Protein AF-A0A892I7V9-F1 (afdb_monomer_lite)

Organism: NCBI:txid152500

Foldseek 3Di:
DDDDDPPPPDPPVVVVVVVVVVVVVVVVVVVVVVVLVVVLVVLLVPQDQVPQPDDPVLVVLLVVLVVVVDPVSVVVNVVSSVVSSVVVSVVVSVVVVVVPDFAPDQWAAEPVPGFIQGGHNYHHPDPVRCVVGDTDDD

Secondary structure (DSSP, 8-state):
-PPP------TTHHHHHHHHHHHHHHHHHHHHHHHHHHHHHHHHHH--GGG----HHHHHHHHHHHHHT-SHHHHHHHHHHHHHHHHHHHHHHHHHHHHHSPPSBS--BBTTT--B--SBS--BSSGGGGTTSPPPP-

InterPro domains:
  IPR013087 Zinc finger C2H2-type [PS00028] (110-132)

Radius of gyration: 28.46 Å; chains: 1; bounding box: 78×47×76 Å

Structure (mmCIF, N/CA/C/O backbone):
data_AF-A0A892I7V9-F1
#
_entry.id   AF-A0A892I7V9-F1
#
loop_
_atom_site.group_PDB
_atom_site.id
_atom_site.type_symbol
_atom_site.label_atom_id
_atom_site.label_alt_id
_atom_site.label_comp_id
_atom_site.label_asym_id
_atom_site.label_entity_id
_atom_site.label_seq_id
_atom_site.pdbx_PDB_ins_code
_atom_site.Cartn_x
_atom_site.Cartn_y
_atom_site.Cartn_z
_atom_site.occupancy
_atom_site.B_iso_or_equiv
_atom_site.auth_seq_id
_atom_site.auth_comp_id
_atom_site.auth_asym_id
_atom_site.auth_atom_id
_atom_site.pdbx_PDB_model_num
ATOM 1 N N . MET A 1 1 ? 59.730 9.208 -48.811 1.00 40.16 1 MET A N 1
ATOM 2 C CA . MET A 1 1 ? 59.243 8.598 -47.554 1.00 40.16 1 MET A CA 1
ATOM 3 C C . MET A 1 1 ? 57.831 9.091 -47.302 1.00 40.16 1 MET A C 1
ATOM 5 O O . MET A 1 1 ? 57.655 10.277 -47.070 1.00 40.16 1 MET A O 1
ATOM 9 N N . HIS A 1 2 ? 56.835 8.216 -47.424 1.00 43.16 2 HIS A N 1
ATOM 10 C CA . HIS A 1 2 ? 55.447 8.521 -47.080 1.00 43.16 2 HIS A CA 1
ATOM 11 C C . HIS A 1 2 ? 55.198 8.007 -45.660 1.00 43.16 2 HIS A C 1
ATOM 13 O O . HIS A 1 2 ? 55.342 6.812 -45.414 1.00 43.16 2 HIS A O 1
ATOM 19 N N . ILE A 1 3 ? 54.903 8.907 -44.724 1.00 46.28 3 ILE A N 1
ATOM 20 C CA . ILE A 1 3 ? 54.559 8.552 -43.343 1.00 46.28 3 ILE A CA 1
ATOM 21 C C . ILE A 1 3 ? 53.038 8.342 -43.310 1.00 46.28 3 ILE A C 1
ATOM 23 O O . ILE A 1 3 ? 52.314 9.286 -43.642 1.00 46.28 3 ILE A O 1
ATOM 27 N N . PRO A 1 4 ? 52.522 7.153 -42.945 1.00 52.97 4 PRO A N 1
ATOM 28 C CA . PRO A 1 4 ? 51.085 6.931 -42.885 1.00 52.97 4 PRO A CA 1
ATOM 29 C C . PRO A 1 4 ? 50.487 7.769 -41.756 1.00 52.97 4 PRO A C 1
ATOM 31 O O . PRO A 1 4 ? 50.973 7.765 -40.624 1.00 52.97 4 PRO A O 1
ATOM 34 N N . ARG A 1 5 ? 49.412 8.488 -42.070 1.00 54.00 5 ARG A N 1
ATOM 35 C CA . ARG A 1 5 ? 48.636 9.262 -41.104 1.00 54.00 5 ARG A CA 1
ATOM 36 C C . ARG A 1 5 ? 47.900 8.277 -40.197 1.00 54.00 5 ARG A C 1
ATOM 38 O O . ARG A 1 5 ? 46.954 7.626 -40.627 1.00 54.00 5 ARG A O 1
ATOM 45 N N . ILE A 1 6 ? 48.360 8.141 -38.957 1.00 56.09 6 ILE A N 1
ATOM 46 C CA . ILE A 1 6 ? 47.699 7.312 -37.948 1.00 56.09 6 ILE A CA 1
ATOM 47 C C . ILE A 1 6 ? 46.337 7.955 -37.671 1.00 56.09 6 ILE A C 1
ATOM 49 O O . ILE A 1 6 ? 46.258 9.087 -37.190 1.00 56.09 6 ILE A O 1
ATOM 53 N N . HIS A 1 7 ? 45.257 7.262 -38.025 1.00 53.88 7 HIS A N 1
ATOM 54 C CA . HIS A 1 7 ? 43.911 7.678 -37.663 1.00 53.88 7 HIS A CA 1
ATOM 55 C C . HIS A 1 7 ? 43.802 7.673 -36.135 1.00 53.88 7 HIS A C 1
ATOM 57 O O . HIS A 1 7 ? 43.807 6.624 -35.495 1.00 53.88 7 HIS A O 1
ATOM 63 N N . HIS A 1 8 ? 43.722 8.860 -35.535 1.00 52.09 8 HIS A N 1
ATOM 64 C CA . HIS A 1 8 ? 43.390 9.016 -34.124 1.00 52.09 8 HIS A CA 1
ATOM 65 C C . HIS A 1 8 ? 41.929 8.603 -33.917 1.00 52.09 8 HIS A C 1
ATOM 67 O O . HIS A 1 8 ? 41.016 9.425 -33.952 1.00 52.09 8 HIS A O 1
ATOM 73 N N . HIS A 1 9 ? 41.684 7.309 -33.738 1.00 54.84 9 HIS A N 1
ATOM 74 C CA . HIS A 1 9 ? 40.376 6.810 -33.345 1.00 54.84 9 HIS A CA 1
ATOM 75 C C . HIS A 1 9 ? 40.104 7.226 -31.892 1.00 54.84 9 HIS A C 1
ATOM 77 O O . HIS A 1 9 ? 40.608 6.600 -30.973 1.00 54.84 9 HIS A O 1
ATOM 83 N N . ASN A 1 10 ? 39.366 8.325 -31.698 1.00 58.69 10 ASN A N 1
ATOM 84 C CA . ASN A 1 10 ? 38.352 8.588 -30.660 1.00 58.69 10 ASN A CA 1
ATOM 85 C C . ASN A 1 10 ? 38.490 7.957 -29.251 1.00 58.69 10 ASN A C 1
ATOM 87 O O . ASN A 1 10 ? 37.482 7.691 -28.598 1.00 58.69 10 ASN A O 1
ATOM 91 N N . VAL A 1 11 ? 39.701 7.800 -28.714 1.00 56.53 11 VAL A N 1
ATOM 92 C CA . VAL A 1 11 ? 39.915 7.243 -27.363 1.00 56.53 11 VAL A CA 1
ATOM 93 C C . VAL A 1 11 ? 39.255 8.104 -26.275 1.00 56.53 11 VAL A C 1
ATOM 95 O O . VAL A 1 11 ? 38.862 7.576 -25.248 1.00 56.53 11 VAL A O 1
ATOM 98 N N . ARG A 1 12 ? 39.056 9.414 -26.508 1.00 57.50 12 ARG A N 1
ATOM 99 C CA . ARG A 1 12 ? 38.326 10.322 -25.596 1.00 57.50 12 ARG A CA 1
ATOM 100 C C . ARG A 1 12 ? 36.801 10.324 -25.771 1.00 57.50 12 ARG A C 1
ATOM 102 O O . ARG A 1 12 ? 36.102 10.715 -24.847 1.00 57.50 12 ARG A O 1
ATOM 109 N N . ALA A 1 13 ? 36.278 9.887 -26.919 1.00 59.03 13 ALA A N 1
ATOM 110 C CA . ALA A 1 13 ? 34.830 9.841 -27.156 1.00 59.03 13 ALA A CA 1
ATOM 111 C C . ALA A 1 13 ? 34.177 8.584 -26.557 1.00 59.03 13 ALA A C 1
ATOM 113 O O . ALA A 1 13 ? 32.976 8.574 -26.314 1.00 59.03 13 ALA A O 1
ATOM 114 N N . LEU A 1 14 ? 34.961 7.525 -26.329 1.00 62.78 14 LEU A N 1
ATOM 115 C CA . LEU A 1 14 ? 34.499 6.303 -25.668 1.00 62.78 14 LEU A CA 1
ATOM 116 C C . LEU A 1 14 ? 34.184 6.537 -24.175 1.00 62.78 14 LEU A C 1
ATOM 118 O O . LEU A 1 14 ? 33.061 6.220 -23.796 1.00 62.78 14 LEU A O 1
ATOM 122 N N . PRO A 1 15 ? 35.068 7.157 -23.361 1.00 66.00 15 PRO A N 1
ATOM 123 C CA . PRO A 1 15 ? 34.753 7.555 -21.988 1.00 66.00 15 PRO A CA 1
ATOM 124 C C . PRO A 1 15 ? 33.504 8.433 -21.899 1.00 66.00 15 PRO A C 1
ATOM 126 O O . PRO A 1 15 ? 32.559 8.064 -21.221 1.00 66.00 15 PRO A O 1
ATOM 129 N N . ALA A 1 16 ? 33.425 9.501 -22.702 1.00 68.00 16 ALA A N 1
ATOM 130 C CA . ALA A 1 16 ? 32.278 10.412 -22.680 1.00 68.00 16 ALA A CA 1
ATOM 131 C C . ALA A 1 16 ? 30.932 9.731 -23.015 1.00 68.00 16 ALA A C 1
ATOM 133 O O . ALA A 1 16 ? 29.892 10.137 -22.509 1.00 68.00 16 ALA A O 1
ATOM 134 N N . ARG A 1 17 ? 30.929 8.689 -23.861 1.00 68.50 17 ARG A N 1
ATOM 135 C CA . ARG A 1 17 ? 29.722 7.893 -24.158 1.00 68.50 17 ARG A CA 1
ATOM 136 C C . ARG A 1 17 ? 29.351 6.934 -23.032 1.00 68.50 17 ARG A C 1
ATOM 138 O O . ARG A 1 17 ? 28.169 6.686 -22.829 1.00 68.50 17 ARG A O 1
ATOM 145 N N . VAL A 1 18 ? 30.344 6.370 -22.347 1.00 71.75 18 VAL A N 1
ATOM 146 C CA . VAL A 1 18 ? 30.120 5.518 -21.171 1.00 71.75 18 VAL A CA 1
ATOM 147 C C . VAL A 1 18 ? 29.553 6.355 -20.028 1.00 71.75 18 VAL A C 1
ATOM 149 O O . VAL A 1 18 ? 28.564 5.939 -19.433 1.00 71.75 18 VAL A O 1
ATOM 152 N N . ASP A 1 19 ? 30.103 7.550 -19.803 1.00 79.00 19 ASP A N 1
ATOM 153 C CA . ASP A 1 19 ? 29.605 8.508 -18.812 1.00 79.00 19 ASP A CA 1
ATOM 154 C C . ASP A 1 19 ? 28.158 8.915 -19.138 1.00 79.00 19 ASP A C 1
ATOM 156 O O . ASP A 1 19 ? 27.270 8.762 -18.309 1.00 79.00 19 ASP A O 1
ATOM 160 N N . GLN A 1 20 ? 27.874 9.281 -20.396 1.00 82.25 20 GLN A N 1
ATOM 161 C CA . GLN A 1 20 ? 26.513 9.602 -20.839 1.00 82.25 20 GLN A CA 1
ATOM 162 C C . GLN A 1 20 ? 25.525 8.438 -20.650 1.00 82.25 20 GLN A C 1
ATOM 164 O O . GLN A 1 20 ? 24.371 8.656 -20.293 1.00 82.25 20 GLN A O 1
ATOM 169 N N . HIS A 1 21 ? 25.945 7.201 -20.921 1.00 85.31 21 HIS A N 1
ATOM 170 C CA . HIS A 1 21 ? 25.098 6.026 -20.719 1.00 85.31 21 HIS A CA 1
ATOM 171 C C . HIS A 1 21 ? 24.838 5.769 -19.229 1.00 85.31 21 HIS A C 1
ATOM 173 O O . HIS A 1 21 ? 23.719 5.429 -18.855 1.00 85.31 21 HIS A O 1
ATOM 179 N N . ALA A 1 22 ? 25.850 5.945 -18.376 1.00 85.50 22 ALA A N 1
ATOM 180 C CA . ALA A 1 22 ? 25.686 5.841 -16.930 1.00 85.50 22 ALA A CA 1
ATOM 181 C C . ALA A 1 22 ? 24.711 6.906 -16.403 1.00 85.50 22 ALA A C 1
ATOM 183 O O . ALA A 1 22 ? 23.792 6.562 -15.662 1.00 85.50 22 ALA A O 1
ATOM 184 N N . ASP A 1 23 ? 24.840 8.153 -16.862 1.00 90.81 23 ASP A N 1
ATOM 185 C CA . ASP A 1 23 ? 23.929 9.246 -16.508 1.00 90.81 23 ASP A CA 1
ATOM 186 C C . ASP A 1 23 ? 22.489 8.954 -16.952 1.00 90.81 23 ASP A C 1
ATOM 188 O O . ASP A 1 23 ? 21.545 9.177 -16.199 1.00 90.81 23 ASP A O 1
ATOM 192 N N . GLN A 1 24 ? 22.301 8.403 -18.156 1.00 90.00 24 GLN A N 1
ATOM 193 C CA . GLN A 1 24 ? 20.980 8.005 -18.657 1.00 90.00 24 GLN A CA 1
ATOM 194 C C . GLN A 1 24 ? 20.350 6.886 -17.826 1.00 90.00 24 GLN A C 1
ATOM 196 O O . GLN A 1 24 ? 19.151 6.925 -17.555 1.00 90.00 24 GLN A O 1
ATOM 201 N N . LEU A 1 25 ? 21.142 5.887 -17.426 1.00 91.38 25 LEU A N 1
ATOM 202 C CA . LEU A 1 25 ? 20.662 4.820 -16.553 1.00 91.38 25 LEU A CA 1
ATOM 203 C C . LEU A 1 25 ? 20.270 5.362 -15.178 1.00 91.38 25 LEU A C 1
ATOM 205 O O . LEU A 1 25 ? 19.233 4.964 -14.655 1.00 91.38 25 LEU A O 1
ATOM 209 N N . GLN A 1 26 ? 21.065 6.274 -14.616 1.00 92.00 26 GLN A N 1
ATOM 210 C CA . GLN A 1 26 ? 20.751 6.896 -13.334 1.00 92.00 26 GLN A CA 1
ATOM 211 C C . GLN A 1 26 ? 19.473 7.735 -13.423 1.00 92.00 26 GLN A C 1
ATOM 213 O O . GLN A 1 26 ? 18.574 7.543 -12.613 1.00 92.00 26 GLN A O 1
ATOM 218 N N . ALA A 1 27 ? 19.344 8.576 -14.453 1.00 94.06 27 ALA A N 1
ATOM 219 C CA . ALA A 1 27 ? 18.139 9.368 -14.681 1.00 94.06 27 ALA A CA 1
ATOM 220 C C . ALA A 1 27 ? 16.886 8.485 -14.797 1.00 94.06 27 ALA A C 1
ATOM 222 O O . ALA A 1 27 ? 15.870 8.778 -14.181 1.00 94.06 27 ALA A O 1
ATOM 223 N N . ALA A 1 28 ? 16.968 7.353 -15.505 1.00 93.38 28 ALA A N 1
ATOM 224 C CA . ALA A 1 28 ? 15.847 6.420 -15.615 1.00 93.38 28 ALA A CA 1
ATOM 225 C C . ALA A 1 28 ? 15.461 5.772 -14.270 1.00 93.38 28 ALA A C 1
ATOM 227 O O . ALA A 1 28 ? 14.284 5.496 -14.032 1.00 93.38 28 ALA A O 1
ATOM 228 N N . VAL A 1 29 ? 16.438 5.506 -13.395 1.00 93.81 29 VAL A N 1
ATOM 229 C CA . VAL A 1 29 ? 16.186 5.000 -12.036 1.00 93.81 29 VAL A CA 1
ATOM 230 C C . VAL A 1 29 ? 15.526 6.075 -11.176 1.00 93.81 29 VAL A C 1
ATOM 232 O O . VAL A 1 29 ? 14.552 5.776 -10.484 1.00 93.81 29 VAL A O 1
ATOM 235 N N . ASP A 1 30 ? 16.022 7.308 -11.245 1.00 95.44 30 ASP A N 1
ATOM 236 C CA . ASP A 1 30 ? 15.486 8.439 -10.489 1.00 95.44 30 ASP A CA 1
ATOM 237 C C . ASP A 1 30 ? 14.051 8.767 -10.935 1.00 95.44 30 ASP A C 1
ATOM 239 O O . ASP A 1 30 ? 13.162 8.901 -10.095 1.00 95.44 30 ASP A O 1
ATOM 243 N N . ASP A 1 31 ? 13.786 8.779 -12.245 1.00 96.38 31 ASP A N 1
ATOM 244 C CA . ASP A 1 31 ? 12.445 8.965 -12.814 1.00 96.38 31 ASP A CA 1
ATOM 245 C C . ASP A 1 31 ? 11.479 7.860 -12.354 1.00 96.38 31 ASP A C 1
ATOM 247 O O . ASP A 1 31 ? 10.328 8.127 -11.999 1.00 96.38 31 ASP A O 1
ATOM 251 N N . ALA A 1 32 ? 11.937 6.603 -12.317 1.00 92.88 32 ALA A N 1
ATOM 252 C CA . ALA A 1 32 ? 11.130 5.488 -11.826 1.00 92.88 32 ALA A CA 1
ATOM 253 C C . ALA A 1 32 ? 10.838 5.596 -10.319 1.00 92.88 32 ALA A C 1
ATOM 255 O O . ALA A 1 32 ? 9.742 5.232 -9.878 1.00 92.88 32 ALA A O 1
ATOM 256 N N . ALA A 1 33 ? 11.795 6.092 -9.528 1.00 94.50 33 ALA A N 1
ATOM 257 C CA . ALA A 1 33 ? 11.604 6.349 -8.104 1.00 94.50 33 ALA A CA 1
ATOM 258 C C . ALA A 1 33 ? 10.591 7.481 -7.883 1.00 94.50 33 ALA A C 1
ATOM 260 O O . ALA A 1 33 ? 9.648 7.310 -7.111 1.00 94.50 33 ALA A O 1
ATOM 261 N N . LEU A 1 34 ? 10.715 8.577 -8.635 1.00 96.81 34 LEU A N 1
ATOM 262 C CA . LEU A 1 34 ? 9.788 9.702 -8.572 1.00 96.81 34 LEU A CA 1
ATOM 263 C C . LEU A 1 34 ? 8.362 9.275 -8.941 1.00 96.81 34 LEU A C 1
ATOM 265 O O . LEU A 1 34 ? 7.430 9.535 -8.188 1.00 96.81 34 LEU A O 1
ATOM 269 N N . ALA A 1 35 ? 8.187 8.529 -10.036 1.00 94.62 35 ALA A N 1
ATOM 270 C CA . ALA A 1 35 ? 6.874 8.026 -10.446 1.00 94.62 35 ALA A CA 1
ATOM 271 C C . ALA A 1 35 ? 6.244 7.087 -9.398 1.00 94.62 35 ALA A C 1
ATOM 273 O O . ALA A 1 35 ? 5.024 7.070 -9.205 1.00 94.62 35 ALA A O 1
ATOM 274 N N . ARG A 1 36 ? 7.068 6.286 -8.705 1.00 95.12 36 ARG A N 1
ATOM 275 C CA . ARG A 1 36 ? 6.625 5.446 -7.584 1.00 95.12 36 ARG A CA 1
ATOM 276 C C . ARG A 1 36 ? 6.145 6.308 -6.417 1.00 95.12 36 ARG A C 1
ATOM 278 O O . ARG A 1 36 ? 5.095 5.996 -5.853 1.00 95.12 36 ARG A O 1
ATOM 285 N N . ASP A 1 37 ? 6.882 7.355 -6.069 1.00 96.81 37 ASP A N 1
ATOM 286 C CA . ASP A 1 37 ? 6.550 8.251 -4.962 1.00 96.81 37 ASP A CA 1
ATOM 287 C C . ASP A 1 37 ? 5.290 9.074 -5.255 1.00 96.81 37 ASP A C 1
ATOM 289 O O . ASP A 1 37 ? 4.366 9.048 -4.443 1.00 96.81 37 ASP A O 1
ATOM 293 N N . GLU A 1 38 ? 5.172 9.667 -6.447 1.00 97.75 38 GLU A N 1
ATOM 294 C CA . GLU A 1 38 ? 3.972 10.392 -6.897 1.00 97.75 38 GLU A CA 1
ATOM 295 C C . GLU A 1 38 ? 2.720 9.506 -6.840 1.00 97.75 38 GLU A C 1
ATOM 297 O O . GLU A 1 38 ? 1.655 9.904 -6.363 1.00 97.75 38 GLU A O 1
ATOM 302 N N . ARG A 1 39 ? 2.837 8.251 -7.287 1.00 97.00 39 ARG A N 1
ATOM 303 C CA . ARG A 1 39 ? 1.743 7.281 -7.192 1.00 97.00 39 ARG A CA 1
ATOM 304 C C . ARG A 1 39 ? 1.395 6.972 -5.735 1.00 97.00 39 ARG A C 1
ATOM 306 O O . ARG A 1 39 ? 0.213 6.865 -5.413 1.00 97.00 39 ARG A O 1
ATOM 313 N N . ASN A 1 40 ? 2.389 6.777 -4.871 1.00 97.44 40 ASN A N 1
ATOM 314 C CA . ASN A 1 40 ? 2.165 6.463 -3.460 1.00 97.44 40 ASN A CA 1
ATOM 315 C C . ASN A 1 40 ? 1.502 7.638 -2.722 1.00 97.44 40 ASN A C 1
ATOM 317 O O . ASN A 1 40 ? 0.589 7.412 -1.927 1.00 97.44 40 ASN A O 1
ATOM 321 N N . GLU A 1 41 ? 1.897 8.873 -3.029 1.00 97.25 41 GLU A N 1
ATOM 322 C CA . GLU A 1 41 ? 1.251 10.096 -2.543 1.00 97.25 41 GLU A CA 1
ATOM 323 C C . GLU A 1 41 ? -0.206 10.164 -3.015 1.00 97.25 41 GLU A C 1
ATOM 325 O O . GLU A 1 41 ? -1.121 10.257 -2.198 1.00 97.25 41 GLU A O 1
ATOM 330 N N . ALA A 1 42 ? -0.453 9.951 -4.309 1.00 96.69 42 ALA A N 1
ATOM 331 C CA . ALA A 1 42 ? -1.803 9.940 -4.865 1.00 96.69 42 ALA A CA 1
ATOM 332 C C . ALA A 1 42 ? -2.684 8.788 -4.331 1.00 96.69 42 ALA A C 1
ATOM 334 O O . ALA A 1 42 ? -3.916 8.850 -4.417 1.00 96.69 42 ALA A O 1
ATOM 335 N N . ILE A 1 43 ? -2.089 7.701 -3.826 1.00 95.44 43 ILE A N 1
ATOM 336 C CA . ILE A 1 43 ? -2.804 6.661 -3.072 1.00 95.44 43 ILE A CA 1
ATOM 337 C C . ILE A 1 43 ? -3.156 7.194 -1.684 1.00 95.44 43 ILE A C 1
ATOM 339 O O . ILE A 1 43 ? -4.317 7.094 -1.293 1.00 95.44 43 ILE A O 1
ATOM 343 N N . ALA A 1 44 ? -2.189 7.766 -0.962 1.00 95.00 44 ALA A N 1
ATOM 344 C CA . ALA A 1 44 ? -2.383 8.292 0.386 1.00 95.00 44 ALA A CA 1
ATOM 345 C C . ALA A 1 44 ? -3.470 9.377 0.441 1.00 95.00 44 ALA A C 1
ATOM 347 O O . ALA A 1 44 ? -4.344 9.312 1.301 1.00 95.00 44 ALA A O 1
ATOM 348 N N . GLU A 1 45 ? -3.483 10.306 -0.517 1.00 94.56 45 GLU A N 1
ATOM 349 C CA . GLU A 1 45 ? -4.495 11.368 -0.623 1.00 94.56 45 GLU A CA 1
ATOM 350 C C . GLU A 1 45 ? -5.919 10.837 -0.837 1.00 94.56 45 GLU A C 1
ATOM 352 O O . GLU A 1 45 ? -6.894 11.451 -0.405 1.00 94.56 45 GLU A O 1
ATOM 357 N N . ARG A 1 46 ? -6.056 9.690 -1.511 1.00 93.19 46 ARG A N 1
ATOM 358 C CA . ARG A 1 46 ? -7.356 9.074 -1.807 1.00 93.19 46 ARG A CA 1
ATOM 359 C C . ARG A 1 46 ? -7.876 8.183 -0.682 1.00 93.19 46 ARG A C 1
ATOM 361 O O . ARG A 1 46 ? -9.032 7.766 -0.751 1.00 93.19 46 ARG A O 1
ATOM 368 N N . VAL A 1 47 ? -7.055 7.832 0.310 1.00 93.19 47 VAL A N 1
ATOM 369 C CA . VAL A 1 47 ? -7.524 7.062 1.468 1.00 93.19 47 VAL A CA 1
ATOM 370 C C . VAL A 1 47 ? -8.158 8.016 2.469 1.00 93.19 47 VAL A C 1
ATOM 372 O O . VAL A 1 47 ? -7.485 8.766 3.170 1.00 93.19 47 VAL A O 1
ATOM 375 N N . THR A 1 48 ? -9.479 7.955 2.544 1.00 89.31 48 THR A N 1
ATOM 376 C CA . THR A 1 48 ? -10.294 8.756 3.453 1.00 89.31 48 THR A CA 1
ATOM 377 C C . THR A 1 48 ? -10.799 7.922 4.630 1.00 89.31 48 THR A C 1
ATOM 379 O O . THR A 1 48 ? -10.738 6.692 4.633 1.00 89.31 48 THR A O 1
ATOM 382 N N . PHE A 1 49 ? -11.280 8.598 5.674 1.00 84.81 49 PHE A N 1
ATOM 383 C CA . PHE A 1 49 ? -11.676 7.951 6.926 1.00 84.81 49 PHE A CA 1
ATOM 384 C C . PHE A 1 49 ? -12.890 7.013 6.783 1.00 84.81 49 PHE A C 1
ATOM 386 O O . PHE A 1 49 ? -12.993 6.016 7.492 1.00 84.81 49 PHE A O 1
ATOM 393 N N . ASP A 1 50 ? -13.798 7.307 5.852 1.00 85.44 50 ASP A N 1
ATOM 394 C CA . ASP A 1 50 ? -15.043 6.566 5.602 1.00 85.44 50 ASP A CA 1
ATOM 395 C C . ASP A 1 50 ? -14.833 5.172 4.996 1.00 85.44 50 ASP A C 1
ATOM 397 O O . ASP A 1 50 ? -15.716 4.322 5.093 1.00 85.44 50 ASP A O 1
ATOM 401 N N . VAL A 1 51 ? -13.661 4.914 4.412 1.00 85.06 51 VAL A N 1
ATOM 402 C CA . VAL A 1 51 ? -13.309 3.617 3.815 1.00 85.06 51 VAL A CA 1
ATOM 403 C C . VAL A 1 51 ? -12.356 2.800 4.688 1.00 85.06 51 VAL A C 1
ATOM 405 O O . VAL A 1 51 ? -11.853 1.767 4.241 1.00 85.06 51 VAL A O 1
ATOM 408 N N . LEU A 1 52 ? -12.073 3.252 5.916 1.00 91.19 52 LEU A N 1
ATOM 409 C CA . LEU A 1 52 ? -11.126 2.569 6.792 1.00 91.19 52 LEU A CA 1
ATOM 410 C C . LEU A 1 52 ? -11.700 1.253 7.339 1.00 91.19 52 LEU A C 1
ATOM 412 O O . LEU A 1 52 ? -12.791 1.241 7.916 1.00 91.19 52 LEU A O 1
ATOM 416 N N . PRO A 1 53 ? -10.954 0.141 7.219 1.00 92.38 53 PRO A N 1
ATOM 417 C CA . PRO A 1 53 ? -11.422 -1.175 7.629 1.00 92.38 53 PRO A CA 1
ATOM 418 C C . PRO A 1 53 ? -11.200 -1.403 9.131 1.00 92.38 53 PRO A C 1
ATOM 420 O O . PRO A 1 53 ? -10.358 -2.207 9.529 1.00 92.38 53 PRO A O 1
ATOM 423 N N . PHE A 1 54 ? -11.942 -0.690 9.981 1.00 93.69 54 PHE A N 1
ATOM 424 C CA . PHE A 1 54 ? -11.876 -0.912 11.426 1.00 93.69 54 PHE A CA 1
ATOM 425 C C . PHE A 1 54 ? -12.366 -2.314 11.802 1.00 93.69 54 PHE A C 1
ATOM 427 O O . PHE A 1 54 ? -13.425 -2.763 11.358 1.00 93.69 54 PHE A O 1
ATOM 434 N N . SER A 1 55 ? -11.620 -2.994 12.671 1.00 93.88 55 SER A N 1
ATOM 435 C CA . SER A 1 55 ? -12.059 -4.256 13.262 1.00 93.88 55 SER A CA 1
ATOM 436 C C . SER A 1 55 ? -13.180 -4.030 14.281 1.00 93.88 55 SER A C 1
ATOM 438 O O . SER A 1 55 ? -13.335 -2.942 14.841 1.00 93.88 55 SER A O 1
ATOM 440 N N . THR A 1 56 ? -13.943 -5.082 14.588 1.00 95.56 56 THR A N 1
ATOM 441 C CA . THR A 1 56 ? -14.981 -5.030 15.631 1.00 95.56 56 THR A CA 1
ATOM 442 C C . THR A 1 56 ? -14.416 -4.596 16.988 1.00 95.56 56 THR A C 1
ATOM 444 O O . THR A 1 56 ? -15.061 -3.840 17.710 1.00 95.56 56 THR A O 1
ATOM 447 N N . GLU A 1 57 ? -13.199 -5.029 17.321 1.00 94.38 57 GLU A N 1
ATOM 448 C CA . GLU A 1 57 ? -12.520 -4.645 18.562 1.00 94.38 57 GLU A CA 1
ATOM 449 C C . GLU A 1 57 ? -12.171 -3.154 18.577 1.00 94.38 57 GLU A C 1
ATOM 451 O O . GLU A 1 57 ? -12.451 -2.470 19.559 1.00 94.38 57 GLU A O 1
ATOM 456 N N . GLN A 1 58 ? -11.629 -2.623 17.477 1.00 94.31 58 GLN A N 1
ATOM 457 C CA . GLN A 1 58 ? -11.318 -1.196 17.362 1.00 94.31 58 GLN A CA 1
ATOM 458 C C . GLN A 1 58 ? -12.581 -0.341 17.473 1.00 94.31 58 GLN A C 1
ATOM 460 O O . GLN A 1 58 ? -12.581 0.655 18.190 1.00 94.31 58 GLN A O 1
ATOM 465 N N . ILE A 1 59 ? -13.677 -0.754 16.829 1.00 94.31 59 ILE A N 1
ATOM 466 C CA . ILE A 1 59 ? -14.970 -0.063 16.932 1.00 94.31 59 ILE A CA 1
ATOM 467 C C . ILE A 1 59 ? -15.456 -0.039 18.386 1.00 94.31 59 ILE A C 1
ATOM 469 O O . ILE A 1 59 ? -15.917 1.000 18.853 1.00 94.31 59 ILE A O 1
ATOM 473 N N . ALA A 1 60 ? -15.317 -1.143 19.125 1.00 94.44 60 ALA A N 1
ATOM 474 C CA . ALA A 1 60 ? -15.699 -1.195 20.534 1.00 94.44 60 ALA A CA 1
ATOM 475 C C . ALA A 1 60 ? -14.844 -0.265 21.416 1.00 94.44 60 ALA A C 1
ATOM 477 O O . ALA A 1 60 ? -15.386 0.396 22.303 1.00 94.44 60 ALA A O 1
ATOM 478 N N . VAL A 1 61 ? -13.533 -0.171 21.161 1.00 92.81 61 VAL A N 1
ATOM 479 C CA . VAL A 1 61 ? -12.651 0.788 21.853 1.00 92.81 61 VAL A CA 1
ATOM 480 C C . VAL A 1 61 ? -13.085 2.224 21.564 1.00 92.81 61 VAL A C 1
ATOM 482 O O . VAL A 1 61 ? -13.254 3.009 22.497 1.00 92.81 61 VAL A O 1
ATOM 485 N N . LEU A 1 62 ? -13.329 2.550 20.291 1.00 93.44 62 LEU A N 1
ATOM 486 C CA . LEU A 1 62 ? -13.768 3.878 19.865 1.00 93.44 62 LEU A CA 1
ATOM 487 C C . LEU A 1 62 ? -15.119 4.261 20.490 1.00 93.44 62 LEU A C 1
ATOM 489 O O . LEU A 1 62 ? -15.238 5.348 21.050 1.00 93.44 62 LEU A O 1
ATOM 493 N N . ASP A 1 63 ? -16.116 3.372 20.464 1.00 95.12 63 ASP A N 1
ATOM 494 C CA . ASP A 1 63 ? -17.427 3.609 21.091 1.00 95.12 63 ASP A CA 1
ATOM 495 C C . ASP A 1 63 ? -17.290 3.823 22.605 1.00 95.12 63 ASP A C 1
ATOM 497 O O . ASP A 1 63 ? -17.845 4.772 23.161 1.00 95.12 63 ASP A O 1
ATOM 501 N N . ALA A 1 64 ? -16.493 2.995 23.286 1.00 94.62 64 ALA A N 1
ATOM 502 C CA . ALA A 1 64 ? -16.284 3.126 24.723 1.00 94.62 64 ALA A CA 1
ATOM 503 C C . ALA A 1 64 ? -15.578 4.441 25.094 1.00 94.62 64 ALA A C 1
ATOM 505 O O . ALA A 1 64 ? -15.972 5.090 26.064 1.00 94.62 64 ALA A O 1
ATOM 506 N N . ALA A 1 65 ? -14.564 4.845 24.329 1.00 93.50 65 ALA A N 1
ATOM 507 C CA . ALA A 1 65 ? -13.858 6.114 24.490 1.00 93.50 65 ALA A CA 1
ATOM 508 C C . ALA A 1 65 ? -14.798 7.315 24.281 1.00 93.50 65 ALA A C 1
ATOM 510 O O . ALA A 1 65 ? -14.907 8.188 25.144 1.00 93.50 65 ALA A O 1
ATOM 511 N N . LEU A 1 66 ? -15.560 7.316 23.184 1.00 93.25 66 LEU A N 1
ATOM 512 C CA . LEU A 1 66 ? -16.499 8.393 22.863 1.00 93.25 66 LEU A CA 1
ATOM 513 C C . LEU A 1 66 ? -17.624 8.520 23.899 1.00 93.25 66 LEU A C 1
ATOM 515 O O . LEU A 1 66 ? -18.005 9.635 24.250 1.00 93.25 66 LEU A O 1
ATOM 519 N N . ARG A 1 67 ? -18.123 7.403 24.442 1.00 94.69 67 ARG A N 1
ATOM 520 C CA . ARG A 1 67 ? -19.149 7.413 25.502 1.00 94.69 67 ARG A CA 1
ATOM 521 C C . ARG A 1 67 ? -18.649 7.963 26.830 1.00 94.69 67 ARG A C 1
ATOM 523 O O . ARG A 1 67 ? -19.434 8.556 27.566 1.00 94.69 67 ARG A O 1
ATOM 530 N N . ARG A 1 68 ? -17.378 7.737 27.169 1.00 95.00 68 ARG A N 1
ATOM 531 C CA . ARG A 1 68 ? -16.774 8.297 28.388 1.00 95.00 68 ARG A CA 1
ATOM 532 C C . ARG A 1 68 ? -16.550 9.800 28.254 1.00 95.00 68 ARG A C 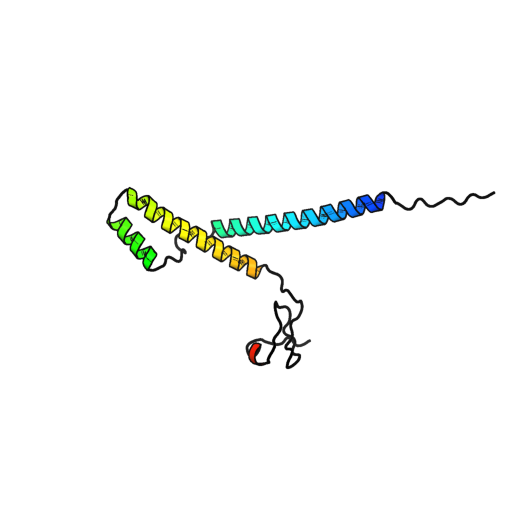1
ATOM 534 O O . ARG A 1 68 ? -16.692 10.508 29.247 1.00 95.00 68 ARG A O 1
ATOM 541 N N . GLY A 1 69 ? -16.225 10.272 27.047 1.00 91.25 69 GLY A N 1
ATOM 542 C CA . GLY A 1 69 ? -16.160 11.696 26.716 1.00 91.25 69 GLY A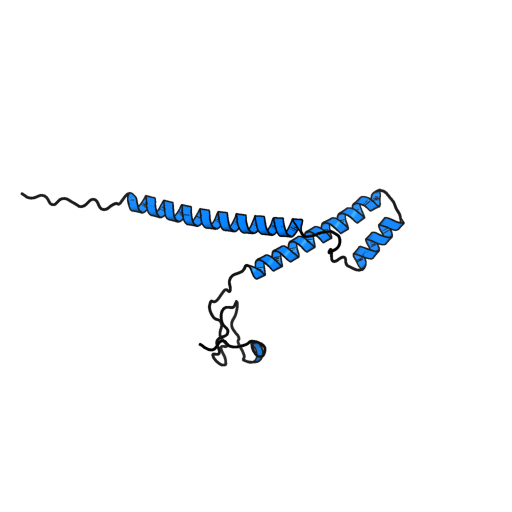 CA 1
ATOM 543 C C . GLY A 1 69 ? -15.048 12.457 27.438 1.00 91.25 69 GLY A C 1
ATOM 544 O O . GLY A 1 69 ? -15.186 13.656 27.679 1.00 91.25 69 GLY A O 1
ATOM 545 N N . ARG A 1 70 ? -13.965 11.776 27.831 1.00 93.69 70 ARG A N 1
ATOM 546 C CA . ARG A 1 70 ? -12.838 12.417 28.513 1.00 93.69 70 ARG A CA 1
ATOM 547 C C . ARG A 1 70 ? -11.818 12.946 27.517 1.00 93.69 70 ARG A C 1
ATOM 549 O O . ARG A 1 70 ? -11.675 12.421 26.416 1.00 93.69 70 ARG A O 1
ATOM 556 N N . ILE A 1 71 ? -11.056 13.954 27.929 1.00 89.19 71 ILE A N 1
ATOM 557 C CA . ILE A 1 71 ? -10.012 14.533 27.078 1.00 89.19 71 ILE A CA 1
ATOM 558 C C . ILE A 1 71 ? -8.854 13.554 26.850 1.00 89.19 71 ILE A C 1
ATOM 560 O O . ILE A 1 71 ? -8.255 13.543 25.780 1.00 89.19 71 ILE A O 1
ATOM 564 N N . GLU A 1 72 ? -8.577 12.684 27.820 1.00 89.44 72 GLU A N 1
ATOM 565 C CA . GLU A 1 72 ? -7.556 11.642 27.721 1.00 89.44 72 GLU A CA 1
ATOM 566 C C . GLU A 1 72 ? -7.885 10.627 26.617 1.00 89.44 72 GLU A C 1
ATOM 568 O O . GLU A 1 72 ? -6.982 10.130 25.942 1.00 89.44 72 GLU A O 1
ATOM 573 N N . ASP A 1 73 ? -9.176 10.378 26.377 1.00 91.44 73 ASP A N 1
ATOM 574 C CA . ASP A 1 73 ? -9.648 9.425 25.372 1.00 91.44 73 ASP A CA 1
ATOM 575 C C . ASP A 1 73 ? -9.463 9.969 23.932 1.00 91.44 73 ASP A C 1
ATOM 577 O O . ASP A 1 73 ? -9.460 9.199 22.970 1.00 91.44 73 ASP A O 1
ATOM 581 N N . VAL A 1 74 ? -9.233 11.282 23.758 1.00 91.50 74 VAL A N 1
ATOM 582 C CA . VAL A 1 74 ? -8.965 11.901 22.442 1.00 91.50 74 VAL A CA 1
ATOM 583 C C . VAL A 1 74 ? -7.707 11.316 21.809 1.00 91.50 74 VAL A C 1
ATOM 585 O O . VAL A 1 74 ? -7.698 11.033 20.612 1.00 91.50 74 VAL A O 1
ATOM 588 N N . TYR A 1 75 ? -6.658 11.092 22.603 1.00 92.31 75 TYR A N 1
ATOM 589 C CA . TYR A 1 75 ? -5.425 10.486 22.105 1.00 92.31 75 TYR A CA 1
ATOM 590 C C . TYR A 1 75 ? -5.624 9.019 21.733 1.00 92.31 75 TYR A C 1
ATOM 592 O O . TYR A 1 75 ? -5.072 8.570 20.733 1.00 92.31 75 TYR A O 1
ATOM 600 N N . GLU A 1 76 ? -6.422 8.276 22.502 1.00 91.06 76 GLU A N 1
ATOM 601 C CA . GLU A 1 76 ? -6.740 6.878 22.202 1.00 91.06 76 GLU A CA 1
ATOM 602 C C . GLU A 1 76 ? -7.478 6.768 20.862 1.00 91.06 76 GLU A C 1
ATOM 604 O O . GLU A 1 76 ? -7.021 6.063 19.960 1.00 91.06 76 GLU A O 1
ATOM 609 N N . VAL A 1 77 ? -8.550 7.548 20.689 1.00 93.12 77 VAL A N 1
ATOM 610 C CA . VAL A 1 77 ? -9.315 7.615 19.437 1.00 93.12 77 VAL A CA 1
ATOM 611 C C . VAL A 1 77 ? -8.420 8.034 18.274 1.00 93.12 77 VAL A C 1
ATOM 613 O O . VAL A 1 77 ? -8.374 7.350 17.252 1.00 93.12 77 VAL A O 1
ATOM 616 N N . TRP A 1 78 ? -7.665 9.123 18.433 1.00 94.12 78 TRP A N 1
ATOM 617 C CA . TRP A 1 78 ? -6.764 9.625 17.398 1.00 94.12 78 TRP A CA 1
ATOM 618 C C . TRP A 1 78 ? -5.737 8.574 16.967 1.00 94.12 78 TRP A C 1
ATOM 620 O O . TRP A 1 78 ? -5.558 8.346 15.770 1.00 94.12 78 TRP A O 1
ATOM 630 N N . ASN A 1 79 ? -5.095 7.899 17.922 1.00 93.12 79 ASN A N 1
ATOM 631 C CA . ASN A 1 79 ? -4.049 6.922 17.638 1.00 93.12 79 ASN A CA 1
ATOM 632 C C . ASN A 1 79 ? -4.596 5.682 16.921 1.00 93.12 79 ASN A C 1
ATOM 634 O O . ASN A 1 79 ? -3.975 5.223 15.963 1.00 93.12 79 ASN A O 1
ATOM 638 N N . VAL A 1 80 ? -5.763 5.166 17.327 1.00 93.88 80 VAL A N 1
ATOM 639 C CA . VAL A 1 80 ? -6.415 4.029 16.649 1.00 93.88 80 VAL A CA 1
ATOM 640 C C . VAL A 1 80 ? -6.771 4.394 15.207 1.00 93.88 80 VAL A C 1
ATOM 642 O O . VAL A 1 80 ? -6.474 3.643 14.272 1.00 93.88 80 VAL A O 1
ATOM 645 N N . CYS A 1 81 ? -7.356 5.574 15.016 1.00 94.06 81 CYS A N 1
ATOM 646 C CA . CYS A 1 81 ? -7.719 6.111 13.711 1.00 94.06 81 CYS A CA 1
ATOM 647 C C . CYS A 1 81 ? -6.500 6.280 12.797 1.00 94.06 81 CYS A C 1
ATOM 649 O O . CYS A 1 81 ? -6.493 5.779 11.672 1.00 94.06 81 CYS A O 1
ATOM 651 N N . LYS A 1 82 ? -5.440 6.931 13.290 1.00 94.31 82 LYS A N 1
ATOM 652 C CA . LYS A 1 82 ? -4.200 7.148 12.535 1.00 94.31 82 LYS A CA 1
ATOM 653 C C . LYS A 1 82 ? -3.490 5.848 12.189 1.00 94.31 82 LYS A C 1
ATOM 655 O O . LYS A 1 82 ? -3.079 5.685 11.046 1.00 94.31 82 LYS A O 1
ATOM 660 N N . ALA A 1 83 ? -3.392 4.913 13.131 1.00 95.06 83 ALA A N 1
ATOM 661 C CA . ALA A 1 83 ? -2.770 3.618 12.874 1.00 95.06 83 ALA A CA 1
ATOM 662 C C . ALA A 1 83 ? -3.515 2.837 11.782 1.00 95.06 83 ALA A C 1
ATOM 664 O O . ALA A 1 83 ? -2.885 2.233 10.914 1.00 95.06 83 ALA A O 1
ATOM 665 N N . THR A 1 84 ? -4.850 2.886 11.795 1.00 96.25 84 THR A N 1
ATOM 666 C CA . THR A 1 84 ? -5.684 2.212 10.789 1.00 96.25 84 THR A CA 1
ATOM 667 C C . THR A 1 84 ? -5.538 2.867 9.413 1.00 96.25 84 THR A C 1
ATOM 669 O O . THR A 1 84 ? -5.382 2.161 8.417 1.00 96.25 84 THR A O 1
ATOM 672 N N . LEU A 1 85 ? -5.499 4.203 9.353 1.00 95.56 85 LEU A N 1
ATOM 673 C CA . LEU A 1 85 ? -5.221 4.951 8.124 1.00 95.56 85 LEU A CA 1
ATOM 674 C C . LEU A 1 85 ? -3.854 4.585 7.529 1.00 95.56 85 LEU A C 1
ATOM 676 O O . LEU A 1 85 ? -3.760 4.235 6.354 1.00 95.56 85 LEU A O 1
ATOM 680 N N . ASP A 1 86 ? -2.803 4.613 8.347 1.00 95.31 86 ASP A N 1
ATOM 681 C CA . ASP A 1 86 ? -1.442 4.320 7.899 1.00 95.31 86 ASP A CA 1
ATOM 682 C C . ASP A 1 86 ? -1.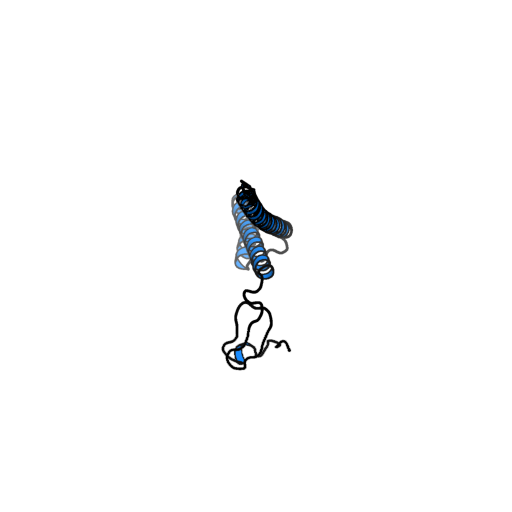308 2.860 7.416 1.00 95.31 86 ASP A C 1
ATOM 684 O O . ASP A 1 86 ? -0.583 2.579 6.458 1.00 95.31 86 ASP A O 1
ATOM 688 N N . ALA A 1 87 ? -2.014 1.917 8.051 1.00 95.62 87 ALA A N 1
ATOM 689 C CA . ALA A 1 87 ? -2.048 0.518 7.628 1.00 95.62 87 ALA A CA 1
ATOM 690 C C . ALA A 1 87 ? -2.758 0.332 6.277 1.00 95.62 87 ALA A C 1
ATOM 692 O O . ALA A 1 87 ? -2.261 -0.401 5.419 1.00 95.62 87 ALA A O 1
ATOM 693 N N . GLU A 1 88 ? -3.882 1.017 6.060 1.00 96.38 88 GLU A N 1
ATOM 694 C CA . GLU A 1 88 ? -4.631 0.942 4.804 1.00 96.38 88 GLU A CA 1
ATOM 695 C C . GLU A 1 88 ? -3.844 1.543 3.632 1.00 96.38 88 GLU A C 1
ATOM 697 O O . GLU A 1 88 ? -3.779 0.943 2.556 1.00 96.38 88 GLU A O 1
ATOM 702 N N . ILE A 1 89 ? -3.168 2.677 3.843 1.00 96.00 89 ILE A N 1
ATOM 703 C CA . ILE A 1 89 ? -2.276 3.270 2.835 1.00 96.00 89 ILE A CA 1
ATOM 704 C C . ILE A 1 89 ? -1.174 2.275 2.456 1.00 96.00 89 ILE A C 1
ATOM 706 O O . ILE A 1 89 ? -0.952 2.016 1.272 1.00 96.00 89 ILE A O 1
ATOM 710 N N . LYS A 1 90 ? -0.524 1.650 3.448 1.00 96.25 90 LYS A N 1
ATOM 711 C CA . LYS A 1 90 ? 0.509 0.630 3.206 1.00 96.25 90 LYS A CA 1
ATOM 712 C C . LYS A 1 90 ? -0.025 -0.557 2.409 1.00 96.25 90 LYS A C 1
ATOM 714 O O . LYS A 1 90 ? 0.651 -1.010 1.487 1.00 96.25 90 LYS A O 1
ATOM 719 N N . ARG A 1 91 ? -1.227 -1.046 2.730 1.00 95.75 91 ARG A N 1
ATOM 720 C CA . ARG A 1 91 ? -1.867 -2.149 1.999 1.00 95.75 91 ARG A CA 1
ATOM 721 C C . ARG A 1 91 ? -2.076 -1.789 0.528 1.00 95.75 91 ARG A C 1
ATOM 723 O O . ARG A 1 91 ? -1.690 -2.562 -0.343 1.00 95.75 91 ARG A O 1
ATOM 730 N N . ARG A 1 92 ? -2.627 -0.605 0.243 1.00 95.56 92 ARG A N 1
ATOM 731 C CA . ARG A 1 92 ? -2.874 -0.155 -1.138 1.00 95.56 92 ARG A CA 1
ATOM 732 C C . ARG A 1 92 ? -1.589 0.087 -1.924 1.00 95.56 92 ARG A C 1
ATOM 734 O O . ARG A 1 92 ? -1.537 -0.250 -3.102 1.00 95.56 92 ARG A O 1
ATOM 741 N N . ILE A 1 93 ? -0.549 0.625 -1.285 1.00 96.19 93 ILE A N 1
ATOM 742 C CA . ILE A 1 93 ? 0.777 0.752 -1.906 1.00 96.19 93 ILE A CA 1
ATOM 743 C C . ILE A 1 93 ? 1.329 -0.633 -2.257 1.00 96.19 93 ILE A C 1
ATOM 745 O O . ILE A 1 93 ? 1.805 -0.826 -3.371 1.00 96.19 93 ILE A O 1
ATOM 749 N N . ALA A 1 94 ? 1.218 -1.611 -1.353 1.00 95.00 94 ALA A N 1
ATOM 750 C CA . ALA A 1 94 ? 1.664 -2.976 -1.624 1.00 95.00 94 ALA A CA 1
ATOM 751 C C . ALA A 1 94 ? 0.889 -3.620 -2.790 1.00 95.00 94 ALA A C 1
ATOM 753 O O . ALA A 1 94 ? 1.492 -4.259 -3.649 1.00 95.00 94 ALA A O 1
ATOM 754 N N . GLU A 1 95 ? -0.427 -3.415 -2.874 1.00 93.50 95 GLU A N 1
ATOM 755 C CA . GLU A 1 95 ? -1.237 -3.871 -4.014 1.00 93.50 95 GLU A CA 1
ATOM 756 C C . GLU A 1 95 ? -0.816 -3.199 -5.327 1.00 93.50 95 GLU A C 1
ATOM 758 O O . GLU A 1 95 ? -0.671 -3.873 -6.348 1.00 93.50 95 GLU A O 1
ATOM 763 N N . ALA A 1 96 ? -0.556 -1.889 -5.302 1.00 93.06 96 ALA A N 1
ATOM 764 C CA . ALA A 1 96 ? -0.071 -1.152 -6.464 1.00 93.06 96 ALA A CA 1
ATOM 765 C C . ALA A 1 96 ? 1.335 -1.601 -6.895 1.00 93.06 96 ALA A C 1
ATOM 767 O O . ALA A 1 96 ? 1.615 -1.674 -8.090 1.00 93.06 96 ALA A O 1
ATOM 768 N N . ASP A 1 97 ? 2.209 -1.938 -5.946 1.00 92.31 97 ASP A N 1
ATOM 769 C CA . ASP A 1 97 ? 3.532 -2.498 -6.220 1.00 92.31 97 ASP A CA 1
ATOM 770 C C . ASP A 1 97 ? 3.440 -3.868 -6.893 1.00 92.31 97 ASP A C 1
ATOM 772 O O . ASP A 1 97 ? 4.138 -4.115 -7.875 1.00 92.31 97 ASP A O 1
ATOM 776 N N . ILE A 1 98 ? 2.545 -4.737 -6.415 1.00 88.75 98 ILE A N 1
ATOM 777 C CA . ILE A 1 98 ? 2.288 -6.039 -7.042 1.00 88.75 98 ILE A CA 1
ATOM 778 C C . ILE A 1 98 ? 1.742 -5.849 -8.462 1.00 88.75 98 ILE A C 1
ATOM 780 O O . ILE A 1 98 ? 2.171 -6.548 -9.377 1.00 88.75 98 ILE A O 1
ATOM 784 N N . ALA A 1 99 ? 0.829 -4.896 -8.662 1.00 87.31 99 ALA A N 1
ATOM 785 C CA . ALA A 1 99 ? 0.247 -4.609 -9.971 1.00 87.31 99 ALA A CA 1
ATOM 786 C C . ALA A 1 99 ? 1.255 -3.992 -10.958 1.00 87.31 99 ALA A C 1
ATOM 788 O O . ALA A 1 99 ? 1.175 -4.251 -12.158 1.00 87.31 99 ALA A O 1
ATOM 789 N N . ALA A 1 100 ? 2.198 -3.185 -10.466 1.00 86.19 100 ALA A N 1
ATOM 790 C CA . ALA A 1 100 ? 3.243 -2.562 -11.274 1.00 86.19 100 ALA A CA 1
ATOM 791 C C . ALA A 1 100 ? 4.431 -3.499 -11.560 1.00 86.19 100 ALA A C 1
ATOM 793 O O . ALA A 1 100 ? 5.231 -3.217 -12.453 1.00 86.19 100 ALA A O 1
ATOM 794 N N . ALA A 1 101 ? 4.571 -4.599 -10.816 1.00 85.62 101 ALA A N 1
ATOM 795 C CA . ALA A 1 101 ? 5.652 -5.550 -11.016 1.00 85.62 101 ALA A CA 1
ATOM 796 C C . ALA A 1 101 ? 5.509 -6.261 -12.370 1.00 85.62 101 ALA A C 1
ATOM 798 O O . ALA A 1 101 ? 4.549 -6.992 -12.623 1.00 85.62 101 ALA A O 1
ATOM 799 N N . ALA A 1 102 ? 6.505 -6.080 -13.240 1.00 82.44 102 ALA A N 1
ATOM 800 C CA . ALA A 1 102 ? 6.591 -6.840 -14.477 1.00 82.44 102 ALA A CA 1
ATOM 801 C C . ALA A 1 102 ? 6.697 -8.349 -14.166 1.00 82.44 102 ALA A C 1
ATOM 803 O O . ALA A 1 102 ? 7.393 -8.731 -13.217 1.00 82.44 102 ALA A O 1
ATOM 804 N N . PRO A 1 103 ? 6.056 -9.225 -14.961 1.00 85.56 103 PRO A N 1
ATOM 805 C CA . PRO A 1 103 ? 6.199 -10.663 -14.784 1.00 85.56 103 PRO A CA 1
ATOM 806 C C . PRO A 1 103 ? 7.669 -11.090 -14.883 1.00 85.56 103 PRO A C 1
ATOM 808 O O . PRO A 1 103 ? 8.377 -10.667 -15.797 1.00 85.56 103 PRO A O 1
ATOM 811 N N . ARG A 1 104 ? 8.127 -11.963 -13.976 1.00 86.56 104 ARG A N 1
ATOM 812 C CA . ARG A 1 104 ? 9.528 -12.438 -13.952 1.00 86.56 104 ARG A CA 1
ATOM 813 C C . ARG A 1 104 ? 9.936 -13.140 -15.244 1.00 86.56 104 ARG A C 1
ATOM 815 O O . ARG A 1 104 ? 11.098 -13.085 -15.634 1.00 86.56 104 ARG A O 1
ATOM 822 N N . PHE A 1 105 ? 8.992 -13.821 -15.884 1.00 88.62 105 PHE A N 1
ATOM 823 C CA . PHE A 1 105 ? 9.209 -14.562 -17.113 1.00 88.62 105 PHE A CA 1
ATOM 824 C C . PHE A 1 105 ? 8.253 -14.072 -18.191 1.00 88.62 105 PHE A C 1
ATOM 826 O O . PHE A 1 105 ? 7.046 -13.978 -17.969 1.00 88.62 105 PHE A O 1
ATOM 833 N N . ALA A 1 106 ? 8.782 -13.843 -19.395 1.00 89.19 106 ALA A N 1
ATOM 834 C CA . ALA A 1 106 ? 7.973 -13.509 -20.565 1.00 89.19 106 ALA A CA 1
ATOM 835 C C . ALA A 1 106 ? 6.987 -14.630 -20.934 1.00 89.19 106 ALA A C 1
ATOM 837 O O . ALA A 1 106 ? 5.944 -14.358 -21.518 1.00 89.19 106 ALA A O 1
ATOM 838 N N . ASN A 1 107 ? 7.318 -15.883 -20.597 1.00 91.44 107 ASN A N 1
ATOM 839 C CA . ASN A 1 107 ? 6.445 -17.042 -20.739 1.00 91.44 107 ASN A CA 1
ATOM 840 C C . ASN A 1 107 ? 6.700 -18.057 -19.622 1.00 91.44 107 ASN A C 1
ATOM 842 O O . ASN A 1 107 ? 7.856 -18.362 -19.330 1.00 91.44 107 ASN A O 1
ATOM 846 N N . VAL A 1 108 ? 5.633 -18.616 -19.058 1.00 94.19 108 VAL A N 1
ATOM 847 C CA . VAL A 1 108 ? 5.685 -19.740 -18.119 1.00 94.19 108 VAL A CA 1
ATOM 848 C C . VAL A 1 108 ? 5.019 -20.975 -18.721 1.00 94.19 108 VAL A C 1
ATOM 850 O O . VAL A 1 108 ? 4.124 -20.868 -19.566 1.00 94.19 108 VAL A O 1
ATOM 853 N N . TYR A 1 109 ? 5.482 -22.149 -18.298 1.00 94.19 109 TYR A N 1
ATOM 854 C CA . TYR A 1 109 ? 5.097 -23.436 -18.873 1.00 94.19 109 TYR A CA 1
ATOM 855 C C . TYR A 1 109 ? 4.728 -24.437 -17.779 1.00 94.19 109 TYR A C 1
ATOM 857 O O . TYR A 1 109 ? 5.170 -24.302 -16.635 1.00 94.19 109 TYR A O 1
ATOM 865 N N . CYS A 1 110 ? 3.948 -25.456 -18.135 1.00 95.44 110 CYS A N 1
ATOM 866 C CA . CYS A 1 110 ? 3.805 -26.654 -17.313 1.00 95.44 110 CYS A CA 1
ATOM 867 C C . CYS A 1 110 ? 4.917 -27.653 -17.643 1.00 95.44 110 CYS A C 1
ATOM 869 O O . CYS A 1 110 ? 5.065 -28.041 -18.800 1.00 95.44 110 CYS A O 1
ATOM 871 N N . SER A 1 111 ? 5.670 -28.110 -16.643 1.00 94.81 111 SER A N 1
ATOM 872 C CA . SER A 1 111 ? 6.712 -29.125 -16.845 1.00 94.81 111 SER A CA 1
ATOM 873 C C . SER A 1 111 ? 6.143 -30.503 -17.201 1.00 94.81 111 SER A C 1
ATOM 875 O O . SER A 1 111 ? 6.823 -31.285 -17.859 1.00 94.81 111 SER A O 1
ATOM 877 N N . SER A 1 112 ? 4.900 -30.797 -16.801 1.00 93.56 112 SER A N 1
ATOM 878 C CA . SER A 1 112 ? 4.255 -32.092 -17.042 1.00 93.56 112 SER A CA 1
ATOM 879 C C . SER A 1 112 ? 3.653 -32.221 -18.447 1.00 93.56 112 SER A C 1
ATOM 881 O O . SER A 1 112 ? 3.865 -33.240 -19.099 1.00 93.56 112 SER A O 1
ATOM 883 N N . CYS A 1 113 ? 2.929 -31.208 -18.940 1.00 94.00 113 CYS A N 1
ATOM 884 C CA . CYS A 1 113 ? 2.273 -31.263 -20.257 1.00 94.00 113 CYS A CA 1
ATOM 885 C C . CYS A 1 113 ? 2.894 -30.347 -21.322 1.00 94.00 113 CYS A C 1
ATOM 887 O O . CYS A 1 113 ? 2.477 -30.387 -22.476 1.00 94.00 113 CYS A O 1
ATOM 889 N N . GLY A 1 114 ? 3.858 -29.497 -20.954 1.00 92.06 114 GLY A N 1
ATOM 890 C CA . GLY A 1 114 ? 4.519 -28.564 -21.870 1.00 92.06 114 GLY A CA 1
ATOM 891 C C . GLY A 1 114 ? 3.675 -27.358 -22.297 1.00 92.06 114 GLY A C 1
ATOM 892 O O . GLY A 1 114 ? 4.162 -26.531 -23.066 1.00 92.06 114 GLY A O 1
ATOM 893 N N . GLN A 1 115 ? 2.430 -27.222 -21.818 1.00 93.00 115 GLN A N 1
ATOM 894 C CA . GLN A 1 115 ? 1.562 -26.100 -22.191 1.00 93.00 115 GLN A CA 1
ATOM 895 C C . GLN A 1 115 ? 2.148 -24.751 -21.768 1.00 93.00 115 GLN A C 1
ATOM 897 O O . GLN A 1 115 ? 2.773 -24.631 -20.712 1.00 93.00 115 GLN A O 1
ATOM 902 N N . LYS A 1 116 ? 1.911 -23.733 -22.601 1.00 93.06 116 LYS A N 1
ATOM 903 C CA . LYS A 1 116 ? 2.394 -22.358 -22.444 1.00 93.06 116 LYS A CA 1
ATOM 904 C C . LYS A 1 116 ? 1.269 -21.456 -21.941 1.00 93.06 116 LYS A C 1
ATOM 906 O O . LYS A 1 116 ? 0.161 -21.496 -22.468 1.00 93.06 116 LYS A O 1
ATOM 911 N N . PHE A 1 117 ? 1.565 -20.606 -20.959 1.00 92.06 117 PHE A N 1
ATOM 912 C CA . PHE A 1 117 ? 0.560 -19.767 -20.283 1.00 92.06 117 PHE A CA 1
ATOM 913 C C . PHE A 1 117 ? 0.839 -18.261 -20.358 1.00 92.06 117 PHE A C 1
ATOM 915 O O . PHE A 1 117 ? 0.148 -17.476 -19.713 1.00 92.06 117 PHE A O 1
ATOM 922 N N . GLY A 1 118 ? 1.829 -17.841 -21.149 1.00 90.75 118 GLY A N 1
ATOM 923 C CA . GLY A 1 118 ? 2.189 -16.428 -21.276 1.00 90.75 118 GLY A CA 1
ATOM 924 C C . GLY A 1 118 ? 3.001 -15.927 -20.091 1.00 90.75 118 GLY A C 1
ATOM 925 O O . GLY A 1 118 ? 3.547 -16.724 -19.326 1.00 90.75 118 GLY A O 1
ATOM 926 N N . ALA A 1 119 ? 3.130 -14.609 -19.971 1.00 90.69 119 ALA A N 1
ATOM 927 C CA . ALA A 1 119 ? 3.978 -13.996 -18.961 1.00 90.69 119 ALA A CA 1
ATOM 928 C C . ALA A 1 119 ? 3.514 -14.338 -17.534 1.00 90.69 119 ALA A C 1
ATOM 930 O O . ALA A 1 119 ? 2.318 -14.368 -17.234 1.00 90.69 119 ALA A O 1
ATOM 931 N N . GLY A 1 120 ? 4.465 -14.607 -16.644 1.00 88.38 120 GLY A N 1
ATOM 932 C CA . GLY A 1 120 ? 4.164 -15.028 -15.280 1.00 88.38 120 GLY A CA 1
ATOM 933 C C . GLY A 1 120 ? 5.378 -15.007 -14.362 1.00 88.38 120 GLY A C 1
ATOM 934 O O . GLY A 1 120 ? 6.505 -14.778 -14.793 1.00 88.38 120 GLY A O 1
ATOM 935 N N . ASN A 1 121 ? 5.129 -15.250 -13.077 1.00 87.50 121 ASN A N 1
ATOM 936 C CA . ASN A 1 121 ? 6.165 -15.234 -12.041 1.00 87.50 121 ASN A CA 1
ATOM 937 C C . ASN A 1 121 ? 6.704 -16.626 -11.694 1.00 87.50 121 ASN A C 1
ATOM 939 O O . ASN A 1 121 ? 7.773 -16.723 -11.097 1.00 87.50 121 ASN A O 1
ATOM 943 N N . GLU A 1 122 ? 5.995 -17.681 -12.095 1.00 89.94 122 GLU A N 1
ATOM 944 C CA . GLU A 1 122 ? 6.344 -19.081 -11.862 1.00 89.94 122 GLU A CA 1
ATOM 945 C C . GLU A 1 122 ? 5.647 -19.995 -12.882 1.00 89.94 122 GLU A C 1
ATOM 947 O O . GLU A 1 122 ? 4.600 -19.642 -13.431 1.00 89.94 122 GLU A O 1
ATOM 952 N N . GLY A 1 123 ? 6.262 -21.146 -13.163 1.00 91.06 123 GLY A N 1
ATOM 953 C CA . GLY A 1 123 ? 5.675 -22.214 -13.977 1.00 91.06 123 GLY A CA 1
ATOM 954 C C . GLY A 1 123 ? 4.856 -23.200 -13.149 1.00 91.06 123 GLY A C 1
ATOM 955 O O . GLY A 1 123 ? 4.772 -23.091 -11.931 1.00 91.06 123 GLY A O 1
ATOM 956 N N . PHE A 1 124 ? 4.276 -24.190 -13.821 1.00 93.94 124 PHE A N 1
ATOM 957 C CA . PHE A 1 124 ? 3.446 -25.217 -13.188 1.00 93.94 124 PHE A CA 1
ATOM 958 C C . PHE A 1 124 ? 4.197 -26.533 -13.121 1.00 93.94 124 PHE A C 1
ATOM 960 O O . PHE A 1 124 ? 4.783 -26.960 -14.118 1.00 93.94 124 PHE A O 1
ATOM 967 N N . SER A 1 125 ? 4.154 -27.192 -11.967 1.00 94.44 125 SER A N 1
ATOM 968 C CA . SER A 1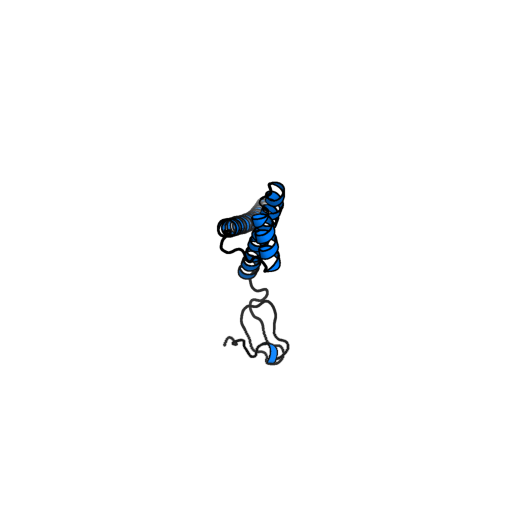 125 ? 4.813 -28.489 -11.803 1.00 94.44 125 SER A CA 1
AT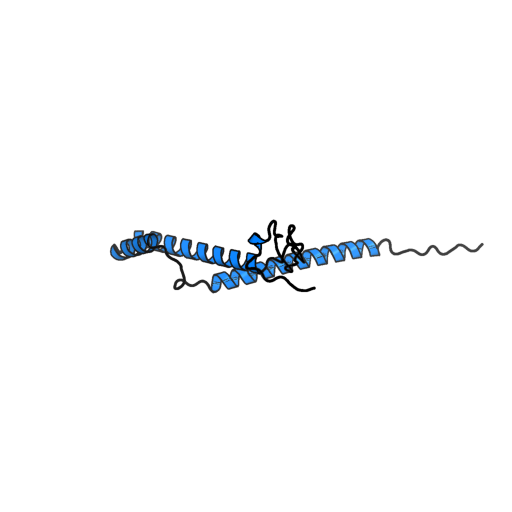OM 969 C C . SER A 1 125 ? 3.918 -29.628 -12.291 1.00 94.44 125 SER A C 1
ATOM 971 O O . SER A 1 125 ? 4.393 -30.568 -12.923 1.00 94.44 125 SER A O 1
ATOM 973 N N . HIS A 1 126 ? 2.610 -29.518 -12.058 1.00 94.56 126 HIS A N 1
ATOM 974 C CA . HIS A 1 126 ? 1.618 -30.513 -12.454 1.00 94.56 126 HIS A CA 1
ATOM 975 C C . HIS A 1 126 ? 0.454 -29.869 -13.207 1.00 94.56 126 HIS A C 1
ATOM 977 O O . HIS A 1 126 ? 0.174 -28.678 -13.065 1.00 94.56 126 HIS A O 1
ATOM 983 N N . CYS A 1 127 ? -0.269 -30.673 -13.990 1.00 93.75 127 CYS A N 1
ATOM 984 C CA . CYS A 1 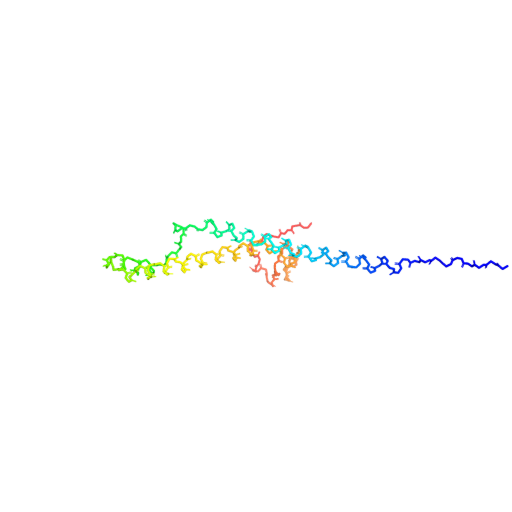127 ? -1.428 -30.192 -14.744 1.00 93.75 127 CYS A CA 1
ATOM 985 C C . CYS A 1 127 ? -2.566 -29.677 -13.845 1.00 93.75 127 CYS A C 1
ATOM 987 O O . CYS A 1 127 ? -3.336 -28.810 -14.252 1.00 93.75 127 CYS A O 1
ATOM 989 N N . SER A 1 128 ? -2.661 -30.180 -12.610 1.00 94.19 128 SER A N 1
ATOM 990 C CA . SER A 1 128 ? -3.600 -29.685 -11.597 1.00 94.19 128 SER A CA 1
ATOM 991 C C . SER A 1 128 ? -3.356 -28.224 -11.233 1.00 94.19 128 SER A C 1
ATOM 993 O O . SER A 1 128 ? -4.305 -27.500 -10.947 1.00 94.19 128 SER A O 1
ATOM 995 N N . ASP A 1 129 ? -2.102 -27.774 -11.292 1.00 90.56 129 ASP A N 1
ATOM 996 C CA . ASP A 1 129 ? -1.692 -26.451 -10.819 1.00 90.56 129 ASP A CA 1
ATOM 997 C C . ASP A 1 129 ? -2.157 -25.337 -11.775 1.00 90.56 129 ASP A C 1
ATOM 999 O O . ASP A 1 129 ? -2.209 -24.167 -11.400 1.00 90.56 129 ASP A O 1
ATOM 1003 N N . HIS A 1 130 ? -2.531 -25.691 -13.011 1.00 90.94 130 HIS A N 1
ATOM 1004 C CA . HIS A 1 130 ? -3.023 -24.757 -14.027 1.00 90.94 130 HIS A CA 1
ATOM 1005 C C . HIS A 1 130 ? -4.416 -25.102 -14.558 1.00 90.94 130 HIS A C 1
ATOM 1007 O O . HIS A 1 130 ? -4.819 -24.578 -15.596 1.00 90.94 130 HIS A O 1
ATOM 1013 N N . ILE A 1 131 ? -5.177 -25.962 -13.876 1.00 90.31 131 ILE A N 1
ATOM 1014 C CA . ILE A 1 131 ? -6.481 -26.425 -14.377 1.00 90.31 131 ILE A CA 1
ATOM 1015 C C . ILE A 1 131 ? -7.490 -25.278 -14.583 1.00 90.31 131 ILE A C 1
ATOM 1017 O O . ILE A 1 131 ? -8.365 -25.359 -15.440 1.00 90.31 131 ILE A O 1
ATOM 1021 N N . HIS A 1 132 ? -7.334 -24.179 -13.840 1.00 88.06 132 HIS A N 1
ATOM 1022 C CA . HIS A 1 132 ? -8.152 -22.967 -13.964 1.00 88.06 132 HIS A CA 1
ATOM 1023 C C . HIS A 1 132 ? -7.519 -21.882 -14.843 1.00 88.06 132 HIS A C 1
ATOM 1025 O O . HIS A 1 132 ? -8.083 -20.798 -14.992 1.00 88.06 132 HIS A O 1
ATOM 1031 N N . ARG A 1 133 ? -6.339 -22.142 -15.411 1.00 85.50 133 ARG A N 1
ATOM 1032 C CA . ARG A 1 133 ? -5.591 -21.166 -16.197 1.00 85.50 133 ARG A CA 1
ATOM 1033 C C . ARG A 1 133 ? -5.692 -21.508 -17.674 1.00 85.50 133 ARG A C 1
ATOM 1035 O O . ARG A 1 133 ? -5.512 -22.651 -18.085 1.00 85.50 133 ARG A O 1
ATOM 1042 N N . ARG A 1 134 ? -5.982 -20.497 -18.489 1.00 84.69 134 ARG A N 1
ATOM 1043 C CA . ARG A 1 134 ? -6.100 -20.664 -19.937 1.00 84.69 134 ARG A CA 1
ATOM 1044 C C . ARG A 1 134 ? -4.705 -20.679 -20.559 1.00 84.69 134 ARG A C 1
ATOM 1046 O O . ARG A 1 134 ? -3.940 -19.739 -20.352 1.00 84.69 134 ARG A O 1
ATOM 1053 N N . ALA A 1 135 ? -4.382 -21.743 -21.291 1.00 84.12 135 ALA A N 1
ATOM 1054 C CA . ALA A 1 135 ? -3.182 -21.783 -22.117 1.00 84.12 135 ALA A CA 1
ATOM 1055 C C . ALA A 1 135 ? -3.284 -20.735 -23.236 1.00 84.12 135 ALA A C 1
ATOM 1057 O O . ALA A 1 135 ? -4.386 -20.392 -23.675 1.00 84.12 135 ALA A O 1
ATOM 1058 N N . ILE A 1 136 ? -2.139 -20.222 -23.677 1.00 85.38 136 ILE A N 1
ATOM 1059 C CA . ILE A 1 136 ? -2.059 -19.406 -24.887 1.00 85.38 136 ILE A CA 1
ATOM 1060 C C . ILE A 1 136 ? -1.606 -20.298 -26.037 1.00 85.38 136 ILE A C 1
ATOM 1062 O O . ILE A 1 136 ? -0.544 -20.921 -25.971 1.00 85.38 136 ILE A O 1
ATOM 1066 N N . ASP A 1 137 ? -2.427 -20.361 -27.078 1.00 65.56 137 ASP A N 1
ATOM 1067 C CA . ASP A 1 137 ? -2.040 -21.003 -28.326 1.00 65.56 137 ASP A CA 1
ATOM 1068 C C . ASP A 1 137 ? -0.970 -20.126 -28.990 1.00 65.56 137 ASP A C 1
ATOM 1070 O O . ASP A 1 137 ? -1.116 -18.902 -29.067 1.00 65.56 137 ASP A O 1
ATOM 1074 N N . GLY A 1 138 ? 0.154 -20.749 -29.345 1.00 55.59 138 GLY A N 1
ATOM 1075 C CA . GLY A 1 138 ? 1.271 -20.102 -30.033 1.00 55.59 138 GLY A CA 1
ATOM 1076 C C . GLY A 1 138 ? 1.014 -19.968 -31.521 1.00 55.59 138 GLY A C 1
ATOM 1077 O O . GLY A 1 138 ? 0.487 -20.942 -32.102 1.00 55.59 138 GLY A O 1
#

pLDDT: mean 87.1, std 13.18, range [40.16, 97.75]

Sequence (138 aa):
MHIPRIHHHNVRALPARVDQHADQLQAAVDDAALARDERNEAIAERVTFDVLPFSTEQIAVLDAALRRGRIEDVYEVWNVCKATLDAEIKRRIAEADIAAAAPRFANVYCSSCGQKFGAGNEGFSHCSDHIHRRAIDG